Protein AF-A0A958H8I3-F1 (afdb_monomer)

Mean predicted aligned error: 4.28 Å

pLDDT: mean 93.85, std 6.56, range [60.03, 98.31]

Structure (mmCIF, N/CA/C/O backbone):
data_AF-A0A958H8I3-F1
#
_entry.id   AF-A0A958H8I3-F1
#
loop_
_atom_site.group_PDB
_atom_site.id
_atom_site.type_symbol
_atom_site.label_atom_id
_atom_site.label_alt_id
_atom_site.label_comp_id
_atom_site.label_asym_id
_atom_site.label_entity_id
_atom_site.label_seq_id
_atom_site.pdbx_PDB_ins_code
_atom_site.Cartn_x
_atom_site.Cartn_y
_atom_site.Cartn_z
_atom_site.occupancy
_atom_site.B_iso_or_equiv
_atom_site.auth_seq_id
_atom_site.auth_comp_id
_atom_site.auth_asym_id
_atom_site.auth_atom_id
_atom_site.pdbx_PDB_model_num
ATOM 1 N N . ARG A 1 1 ? -0.630 1.695 15.139 1.00 60.03 1 ARG A N 1
ATOM 2 C CA . ARG A 1 1 ? -0.872 2.682 14.051 1.00 60.03 1 ARG A CA 1
ATOM 3 C C . ARG A 1 1 ? 0.286 2.796 13.044 1.00 60.03 1 ARG A C 1
ATOM 5 O O . ARG A 1 1 ? 0.147 3.526 12.077 1.00 60.03 1 ARG A O 1
ATOM 12 N N . HIS A 1 2 ? 1.386 2.057 13.220 1.00 66.19 2 HIS A N 1
ATOM 13 C CA . HIS A 1 2 ? 2.515 2.015 12.281 1.00 66.19 2 HIS A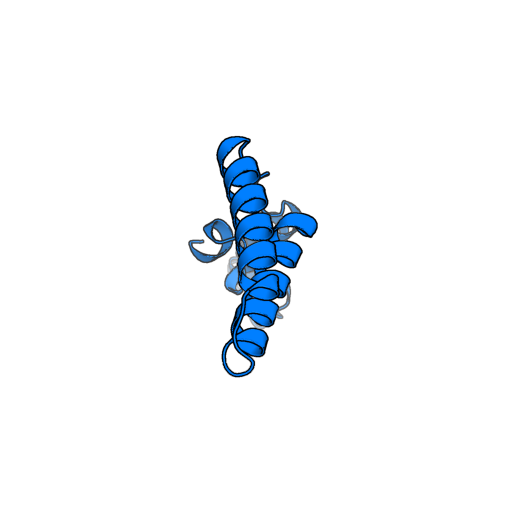 CA 1
ATOM 14 C C . HIS A 1 2 ? 2.120 1.466 10.891 1.00 66.19 2 HIS A C 1
ATOM 16 O O . HIS A 1 2 ? 2.560 1.979 9.870 1.00 66.19 2 HIS A O 1
ATOM 22 N N . ASP A 1 3 ? 1.213 0.492 10.843 1.00 81.06 3 ASP A N 1
ATOM 23 C CA . ASP A 1 3 ? 0.800 -0.183 9.603 1.00 81.06 3 ASP A CA 1
ATOM 24 C C . ASP A 1 3 ? -0.038 0.736 8.692 1.00 81.06 3 ASP A C 1
ATOM 26 O O . ASP A 1 3 ? 0.087 0.701 7.472 1.00 81.06 3 ASP A O 1
ATOM 30 N N . ALA A 1 4 ? -0.824 1.642 9.287 1.00 81.88 4 ALA A N 1
ATOM 31 C CA . ALA A 1 4 ? -1.567 2.671 8.559 1.00 81.88 4 ALA A CA 1
ATOM 32 C C . ALA A 1 4 ? -0.635 3.687 7.878 1.00 81.88 4 ALA A C 1
ATOM 34 O O . ALA A 1 4 ? -0.912 4.113 6.763 1.00 81.88 4 ALA A O 1
ATOM 35 N N . ALA A 1 5 ? 0.500 4.024 8.505 1.00 82.62 5 ALA A N 1
ATOM 36 C CA . ALA A 1 5 ? 1.519 4.871 7.880 1.00 82.62 5 ALA A CA 1
ATOM 37 C C . ALA A 1 5 ? 2.181 4.181 6.674 1.00 82.62 5 ALA A C 1
ATOM 39 O O . ALA A 1 5 ? 2.604 4.843 5.736 1.00 82.62 5 ALA A O 1
ATOM 40 N N . ARG A 1 6 ? 2.209 2.842 6.668 1.00 85.06 6 ARG A N 1
ATOM 41 C CA . ARG A 1 6 ? 2.602 2.016 5.516 1.00 85.06 6 ARG A CA 1
ATOM 42 C C . ARG A 1 6 ? 1.446 1.743 4.546 1.00 85.06 6 ARG A C 1
ATOM 44 O O . ARG A 1 6 ? 1.564 0.845 3.720 1.00 85.06 6 ARG A O 1
ATOM 51 N N . ARG A 1 7 ? 0.323 2.461 4.679 1.00 87.25 7 ARG A N 1
ATOM 52 C CA . ARG A 1 7 ? -0.878 2.331 3.833 1.00 87.25 7 ARG A CA 1
ATOM 53 C C . ARG A 1 7 ? -1.495 0.920 3.853 1.00 87.25 7 ARG A C 1
ATOM 55 O O . ARG A 1 7 ? -2.299 0.571 3.001 1.00 87.25 7 ARG A O 1
ATOM 62 N N . SER A 1 8 ? -1.175 0.117 4.874 1.00 88.44 8 SER A N 1
ATOM 63 C CA . SER A 1 8 ? -1.674 -1.250 5.061 1.00 88.44 8 SER A CA 1
ATOM 64 C C . SER A 1 8 ? -2.206 -1.439 6.489 1.00 88.44 8 SER A C 1
ATOM 66 O O . SER A 1 8 ? -1.568 -2.081 7.324 1.00 88.44 8 SER A O 1
ATOM 68 N N . PRO A 1 9 ? -3.365 -0.843 6.834 1.00 92.56 9 PRO A N 1
ATOM 69 C CA . PRO A 1 9 ? -3.905 -0.828 8.197 1.00 92.56 9 PRO A CA 1
ATOM 70 C C . PRO A 1 9 ? -4.563 -2.167 8.597 1.00 92.56 9 PRO A C 1
ATOM 72 O O . PRO A 1 9 ? -5.728 -2.202 8.998 1.00 92.56 9 PRO A O 1
ATOM 75 N N . SER A 1 10 ? -3.8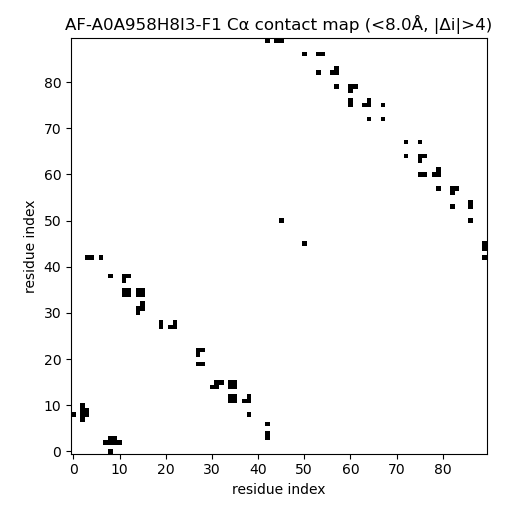33 -3.282 8.499 1.00 93.00 10 SER A N 1
ATOM 76 C CA . SER A 1 10 ? -4.343 -4.640 8.756 1.00 93.00 10 SER A CA 1
ATOM 77 C C . SER A 1 10 ? -4.893 -4.813 10.176 1.00 93.00 10 SER A C 1
ATOM 79 O O . SER A 1 10 ? -5.969 -5.383 10.353 1.00 93.00 10 SER A O 1
ATOM 81 N N . THR A 1 11 ? -4.213 -4.250 11.178 1.00 93.88 11 THR A N 1
ATOM 82 C CA . THR A 1 11 ? -4.665 -4.285 12.576 1.00 93.88 11 THR A CA 1
ATOM 83 C C . THR A 1 11 ? -6.010 -3.574 12.754 1.00 93.88 11 THR A C 1
ATOM 85 O O . THR A 1 11 ? -6.935 -4.146 13.324 1.00 93.88 11 THR A O 1
ATOM 88 N N . SER A 1 12 ? -6.157 -2.355 12.222 1.00 95.00 12 SER A N 1
ATOM 89 C CA . SER A 1 12 ? -7.422 -1.611 12.308 1.00 95.00 12 SER A CA 1
ATOM 90 C C . SER A 1 12 ? -8.533 -2.309 11.521 1.00 95.00 12 SER A C 1
ATOM 92 O O . SER A 1 12 ? -9.670 -2.349 11.987 1.00 95.00 12 SER A O 1
ATOM 94 N N . ARG A 1 13 ? -8.214 -2.935 10.376 1.00 95.19 13 ARG A N 1
ATOM 95 C CA . ARG A 1 13 ? -9.164 -3.768 9.620 1.00 95.19 13 ARG A CA 1
ATOM 96 C C . ARG A 1 13 ? -9.673 -4.944 10.445 1.00 95.19 13 ARG A C 1
ATOM 98 O O . ARG A 1 13 ? -10.881 -5.107 10.567 1.00 95.19 13 ARG A O 1
ATOM 105 N N . MET A 1 14 ? -8.779 -5.690 11.087 1.00 95.62 14 MET A N 1
ATOM 106 C CA . MET A 1 14 ? -9.151 -6.798 11.970 1.00 95.62 14 MET A CA 1
ATOM 107 C C . MET A 1 14 ? -10.085 -6.343 13.104 1.00 95.62 14 MET A C 1
ATOM 109 O O . MET A 1 14 ? -11.073 -7.012 13.397 1.00 95.62 14 MET A O 1
ATOM 113 N N . VAL A 1 15 ? -9.812 -5.192 13.724 1.00 96.12 15 VAL A N 1
ATOM 114 C CA . VAL A 1 15 ? -10.675 -4.629 14.777 1.00 96.12 15 VAL A CA 1
ATOM 115 C C . VAL A 1 15 ? -12.042 -4.207 14.214 1.00 96.12 15 VAL A C 1
ATOM 117 O O . VAL A 1 15 ? -13.091 -4.507 14.798 1.00 96.12 15 VAL A O 1
ATOM 120 N N . CYS A 1 16 ? -12.056 -3.538 13.060 1.00 95.88 16 CYS A N 1
ATOM 121 C CA . CYS A 1 16 ? -13.286 -3.077 12.421 1.00 95.88 16 CYS A CA 1
ATOM 122 C C . CYS A 1 16 ? -14.158 -4.226 11.885 1.00 95.88 16 CYS A C 1
ATOM 124 O O . CYS A 1 16 ? -15.384 -4.126 11.913 1.00 95.88 16 CYS A O 1
ATOM 126 N N . GLU A 1 17 ? -13.574 -5.352 11.485 1.00 96.25 17 GLU A N 1
ATOM 127 C CA . GLU A 1 17 ? -14.315 -6.535 11.024 1.00 96.25 17 GLU A CA 1
ATOM 128 C C . GLU A 1 17 ? -14.700 -7.483 12.174 1.00 96.25 17 GLU A C 1
ATOM 130 O O . GLU A 1 17 ? -15.717 -8.169 12.099 1.00 96.25 17 GLU A O 1
ATOM 135 N N . GLY A 1 18 ? -13.934 -7.498 13.270 1.00 95.69 18 GLY A N 1
ATOM 136 C CA . GLY A 1 18 ? -14.144 -8.411 14.397 1.00 95.69 18 GLY A CA 1
ATOM 137 C C . GLY A 1 18 ? -15.451 -8.190 15.171 1.00 95.69 18 GLY A C 1
ATOM 138 O O . GLY A 1 18 ? -16.034 -7.108 15.159 1.00 95.69 18 GLY A O 1
ATOM 139 N N . VAL A 1 19 ? -15.914 -9.202 15.908 1.00 96.00 19 VAL A N 1
ATOM 140 C CA . VAL A 1 19 ? -17.120 -9.100 16.750 1.00 96.00 19 VAL A CA 1
ATOM 141 C C . VAL A 1 19 ? -16.750 -8.907 18.222 1.00 96.00 19 VAL A C 1
ATOM 143 O O . VAL A 1 19 ? -15.849 -9.562 18.742 1.00 96.00 19 VAL A O 1
ATOM 146 N N . VAL A 1 20 ? -17.447 -8.003 18.910 1.00 95.75 20 VAL A N 1
ATOM 147 C CA . VAL A 1 20 ? -17.242 -7.763 20.343 1.00 95.75 20 VAL A CA 1
ATOM 148 C C . VAL A 1 20 ? -17.967 -8.844 21.141 1.00 95.75 20 VAL A C 1
ATOM 150 O O . VAL A 1 20 ? -19.180 -8.991 21.027 1.00 95.75 20 VAL A O 1
ATOM 153 N N . LEU A 1 21 ? -17.228 -9.589 21.964 1.00 95.88 21 LEU A N 1
ATOM 154 C CA . LEU A 1 21 ? -17.792 -10.644 22.818 1.00 95.88 21 LEU A CA 1
ATOM 155 C C . LEU A 1 21 ? -18.171 -10.135 24.216 1.00 95.88 21 LEU A C 1
ATOM 157 O O . LEU A 1 21 ? -19.114 -10.629 24.827 1.00 95.88 21 LEU A O 1
ATOM 161 N N . GLN A 1 22 ? -17.435 -9.148 24.733 1.00 95.19 22 GLN A N 1
ATOM 162 C CA . GLN A 1 22 ? -17.682 -8.523 26.029 1.00 95.19 22 GLN A CA 1
ATOM 163 C C . GLN A 1 22 ? -17.178 -7.079 26.012 1.00 95.19 22 GLN A C 1
ATOM 165 O O . GLN A 1 22 ? -16.064 -6.826 25.562 1.00 95.19 22 GLN A O 1
ATOM 170 N N . ASP A 1 23 ? -17.977 -6.148 26.539 1.00 96.62 23 ASP A N 1
ATOM 171 C CA . ASP A 1 23 ? -17.596 -4.736 26.636 1.00 96.62 23 ASP A CA 1
ATOM 172 C C . ASP A 1 23 ? -18.266 -4.055 27.834 1.00 96.62 23 ASP A C 1
ATOM 174 O O . ASP A 1 23 ? -19.295 -3.397 27.710 1.00 96.62 23 ASP A O 1
ATOM 178 N N . ARG A 1 24 ? -17.715 -4.276 29.033 1.00 95.25 24 ARG A N 1
ATOM 179 C CA . ARG A 1 24 ? -18.309 -3.765 30.283 1.00 95.25 24 ARG A CA 1
ATOM 180 C C . ARG A 1 24 ? -18.226 -2.242 30.393 1.00 95.25 24 ARG A C 1
ATOM 182 O O . ARG A 1 24 ? -19.166 -1.623 30.875 1.00 95.25 24 ARG A O 1
ATOM 189 N N . ASP A 1 25 ? -17.134 -1.666 29.894 1.00 95.38 25 ASP A N 1
ATOM 190 C CA . ASP A 1 25 ? -16.803 -0.246 30.057 1.00 95.38 25 ASP A CA 1
ATOM 191 C C . ASP A 1 25 ? -16.848 0.526 28.720 1.00 95.38 25 ASP A C 1
ATOM 193 O O . ASP A 1 25 ? -16.306 1.631 28.592 1.00 95.38 25 ASP A O 1
ATOM 197 N N . GLY A 1 26 ? -17.455 -0.064 27.684 1.00 96.12 26 GLY A N 1
ATOM 198 C CA . GLY A 1 26 ? -17.617 0.547 26.359 1.00 96.12 26 GLY A CA 1
ATOM 199 C C . GLY A 1 26 ? -16.303 0.789 25.605 1.00 96.12 26 GLY A C 1
ATOM 200 O O . GLY A 1 26 ? -16.248 1.634 24.710 1.00 96.12 26 GLY A O 1
ATOM 201 N N . TRP A 1 27 ? -15.197 0.173 26.023 1.00 96.75 27 TRP A N 1
ATOM 202 C CA . TRP A 1 27 ? -13.886 0.391 25.415 1.00 96.75 27 TRP A CA 1
ATOM 203 C C . TRP A 1 27 ? -13.782 -0.295 24.054 1.00 96.75 27 TRP A C 1
ATOM 205 O O . TRP A 1 27 ? -13.264 0.308 23.113 1.00 96.75 27 TRP A O 1
ATOM 215 N N . ALA A 1 28 ? -14.312 -1.515 23.925 1.00 96.31 28 ALA A N 1
ATOM 216 C CA . ALA A 1 28 ? -14.239 -2.261 22.672 1.00 96.31 28 ALA A CA 1
ATOM 217 C C . ALA A 1 28 ? -15.051 -1.568 21.569 1.00 96.31 28 ALA A C 1
ATOM 219 O O . ALA A 1 28 ? -14.563 -1.433 20.446 1.00 96.31 28 ALA A O 1
ATOM 220 N N . ALA A 1 29 ? -16.240 -1.055 21.900 1.00 96.38 29 ALA A N 1
ATOM 221 C CA . ALA A 1 29 ? -17.057 -0.268 20.982 1.00 96.38 29 ALA A CA 1
ATOM 222 C C . ALA A 1 29 ? -16.330 1.001 20.507 1.00 96.38 29 ALA A C 1
ATOM 224 O O . ALA A 1 29 ? -16.245 1.239 19.304 1.00 96.38 29 ALA A O 1
ATOM 225 N N . ARG A 1 30 ? -15.736 1.771 21.430 1.00 96.81 30 ARG A N 1
ATOM 226 C CA . ARG A 1 30 ? -14.993 3.002 21.099 1.00 96.81 30 ARG A CA 1
ATOM 227 C C . ARG A 1 30 ? -13.750 2.736 20.256 1.00 96.81 30 ARG A C 1
ATOM 229 O O . ARG A 1 30 ? -13.467 3.491 19.329 1.00 96.81 30 ARG A O 1
ATOM 236 N N . LEU A 1 31 ? -13.000 1.677 20.566 1.00 95.69 31 LEU A N 1
ATOM 237 C CA . LEU A 1 31 ? -11.842 1.290 19.764 1.00 95.69 31 LEU A CA 1
ATOM 238 C C . LEU A 1 31 ? -12.276 0.892 18.351 1.00 95.69 31 LEU A C 1
ATOM 240 O O . LEU A 1 31 ? -11.693 1.365 17.379 1.00 95.69 31 LEU A O 1
ATOM 244 N N . LYS A 1 32 ? -13.321 0.064 18.241 1.00 97.25 32 LYS A N 1
ATOM 245 C CA . LYS A 1 32 ? -13.872 -0.365 16.956 1.00 97.25 32 LYS A CA 1
ATOM 246 C C . LYS A 1 32 ? -14.343 0.816 16.116 1.00 97.25 32 LYS A C 1
ATOM 248 O O . LYS A 1 32 ? -14.007 0.884 14.940 1.00 97.25 32 LYS A O 1
ATOM 253 N N . GLU A 1 33 ? -15.069 1.754 16.717 1.00 97.12 33 GLU A N 1
ATOM 254 C CA . GLU A 1 33 ? -15.505 2.983 16.054 1.00 97.12 33 GLU A CA 1
ATOM 255 C C . GLU A 1 33 ? -14.309 3.797 15.540 1.00 97.12 33 GLU A C 1
ATOM 257 O O . GLU A 1 33 ? -14.280 4.173 14.368 1.00 97.12 33 GLU A O 1
ATOM 262 N N . ALA A 1 34 ? -13.284 3.999 16.374 1.00 96.12 34 ALA A N 1
ATOM 263 C CA . ALA A 1 34 ? -12.085 4.740 15.993 1.00 96.12 34 ALA A CA 1
ATOM 264 C C . ALA A 1 34 ? -11.293 4.064 14.858 1.00 96.12 34 ALA A C 1
ATOM 266 O O . ALA A 1 34 ? -10.823 4.748 13.948 1.00 96.12 34 ALA A O 1
ATOM 267 N N . ASP A 1 35 ? -11.145 2.738 14.890 1.00 96.25 35 ASP A N 1
ATOM 268 C CA . ASP A 1 35 ? -10.441 1.995 13.841 1.00 96.25 35 ASP A CA 1
ATOM 269 C C . ASP A 1 35 ? -11.255 1.922 12.542 1.00 96.25 35 ASP A C 1
ATOM 271 O O . ASP A 1 35 ? -10.686 2.089 11.465 1.00 96.25 35 ASP A O 1
ATOM 275 N N . CYS A 1 36 ? -12.579 1.762 12.611 1.00 96.56 36 CYS A N 1
ATOM 276 C CA . CYS A 1 36 ? -13.432 1.850 11.425 1.00 96.56 36 CYS A CA 1
ATOM 277 C C . CYS A 1 36 ? -13.393 3.249 10.795 1.00 96.56 36 CYS A C 1
ATOM 279 O O . CYS A 1 36 ? -13.310 3.363 9.573 1.00 96.56 36 CYS A O 1
ATOM 281 N N . ALA A 1 37 ? -13.403 4.311 11.608 1.00 96.06 37 ALA A N 1
ATOM 282 C CA . ALA A 1 37 ? -13.266 5.681 11.120 1.00 96.06 37 ALA A CA 1
ATOM 283 C C . ALA A 1 37 ? -11.905 5.911 10.441 1.00 96.06 37 ALA A C 1
ATOM 285 O O . ALA A 1 37 ? -11.846 6.545 9.389 1.00 96.06 37 ALA A O 1
ATOM 286 N N . LEU A 1 38 ? -10.823 5.351 10.994 1.00 93.44 38 LEU A N 1
ATOM 287 C CA . LEU A 1 38 ? -9.498 5.398 10.373 1.00 93.44 38 LEU A CA 1
ATOM 288 C C . LEU A 1 38 ? -9.487 4.708 9.000 1.00 93.44 38 LEU A C 1
ATOM 290 O O . LEU A 1 38 ? -8.927 5.250 8.053 1.00 93.44 38 LEU A O 1
ATOM 294 N N . LEU A 1 39 ? -10.106 3.530 8.878 1.00 94.31 39 LEU A N 1
ATOM 295 C CA . LEU A 1 39 ? -10.191 2.816 7.598 1.00 94.31 39 LEU A CA 1
ATOM 296 C C . LEU A 1 39 ? -11.028 3.576 6.570 1.00 94.31 39 LEU A C 1
ATOM 298 O O . LEU A 1 39 ? -10.650 3.622 5.404 1.00 94.31 39 LEU A O 1
ATOM 302 N N . ALA A 1 40 ? -12.142 4.171 7.001 1.00 95.00 40 ALA A N 1
ATOM 303 C CA . ALA A 1 40 ? -13.013 4.958 6.136 1.00 95.00 40 ALA A CA 1
ATOM 304 C C . ALA A 1 40 ? -12.332 6.238 5.628 1.00 95.00 40 ALA A C 1
ATOM 306 O O . ALA A 1 40 ? -12.591 6.655 4.503 1.00 95.00 40 ALA A O 1
ATOM 307 N N . ALA A 1 41 ? -11.452 6.843 6.433 1.00 93.25 41 ALA A N 1
ATOM 308 C CA . ALA A 1 41 ? -10.657 7.997 6.018 1.00 93.25 41 ALA A CA 1
ATOM 309 C C . ALA A 1 41 ? -9.618 7.649 4.937 1.00 93.25 41 ALA A C 1
ATOM 311 O O . ALA A 1 41 ? -9.229 8.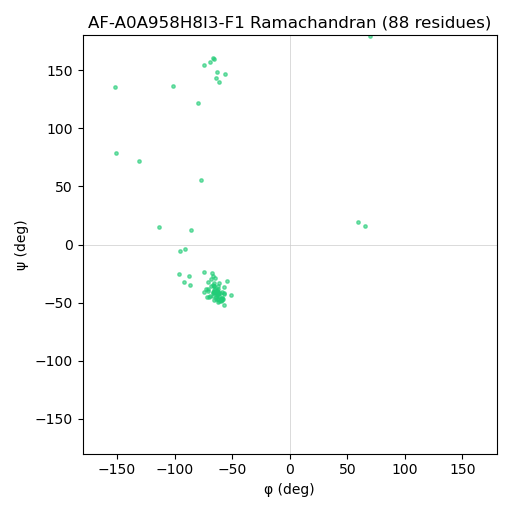527 4.170 1.00 93.25 41 ALA A O 1
ATOM 312 N N . GLY A 1 42 ? -9.192 6.384 4.864 1.00 90.06 42 GLY A N 1
ATOM 313 C CA . GLY A 1 42 ? -8.172 5.931 3.925 1.00 90.06 42 GLY A CA 1
ATOM 314 C C . GLY A 1 42 ? -6.766 6.459 4.249 1.00 90.06 42 GLY A C 1
ATOM 315 O O . GLY A 1 42 ? -6.555 7.158 5.247 1.00 90.06 42 GLY A O 1
ATOM 316 N N . PRO A 1 43 ? -5.761 6.080 3.444 1.00 89.12 43 PRO A N 1
ATOM 317 C CA . PRO A 1 43 ? -4.427 6.648 3.560 1.00 89.12 43 PRO A CA 1
ATOM 318 C C . PRO A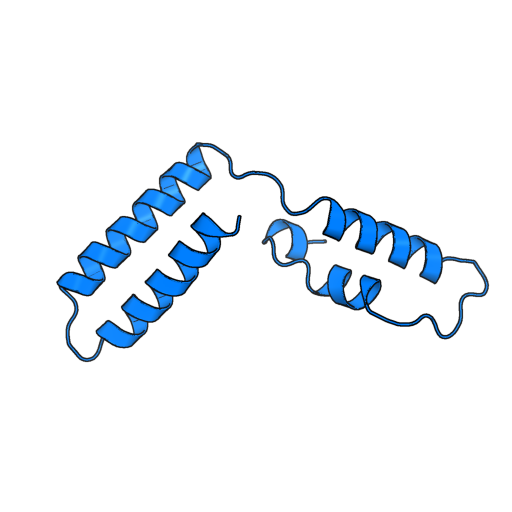 1 43 ? -4.419 8.119 3.117 1.00 89.12 43 PRO A C 1
ATOM 320 O O . PRO A 1 43 ? -5.259 8.564 2.339 1.00 89.12 43 PRO A O 1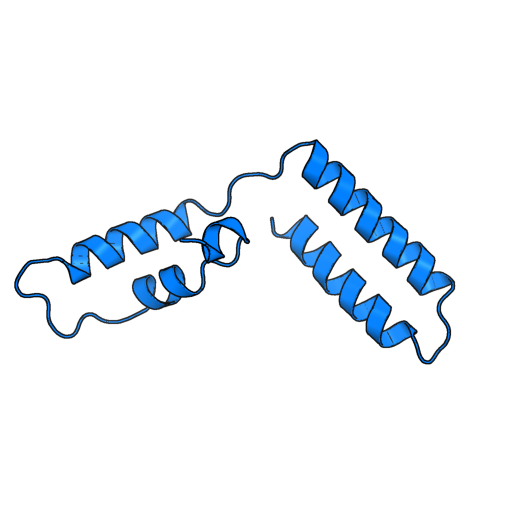
ATOM 323 N N . ALA A 1 44 ? -3.436 8.884 3.594 1.00 88.88 44 ALA A N 1
ATOM 324 C CA . ALA A 1 44 ? -3.226 10.240 3.096 1.00 88.88 44 ALA A CA 1
ATOM 325 C C . ALA A 1 44 ? -2.862 10.212 1.596 1.00 88.88 44 ALA A C 1
ATOM 327 O O . ALA A 1 44 ? -2.188 9.274 1.163 1.00 88.88 44 ALA A O 1
ATOM 328 N N . PRO A 1 45 ? -3.233 11.229 0.802 1.00 89.31 45 PRO A N 1
ATOM 329 C CA . PRO A 1 45 ? -2.758 11.340 -0.573 1.00 89.31 45 PRO A CA 1
ATOM 330 C C . PRO A 1 45 ? -1.228 11.339 -0.633 1.00 89.31 45 PRO A C 1
ATOM 332 O O . PRO A 1 45 ? -0.572 11.866 0.270 1.00 89.31 45 PRO A O 1
ATOM 335 N N . LEU A 1 46 ? -0.666 10.770 -1.699 1.00 91.06 46 LEU A N 1
ATOM 336 C CA . LEU A 1 46 ? 0.768 10.874 -1.964 1.00 91.06 46 LEU A CA 1
ATOM 337 C C . LEU A 1 46 ? 1.157 12.343 -2.161 1.00 91.06 46 LEU A C 1
ATOM 339 O O . LEU A 1 46 ? 0.451 13.113 -2.820 1.00 91.06 46 LEU A O 1
ATOM 343 N N . THR A 1 47 ? 2.309 12.726 -1.623 1.00 94.12 47 THR A N 1
ATOM 344 C CA . THR A 1 47 ? 2.940 14.003 -1.963 1.00 94.12 47 THR A CA 1
ATOM 345 C C . THR A 1 47 ? 3.401 13.998 -3.422 1.00 94.12 47 THR A C 1
ATOM 347 O O . THR A 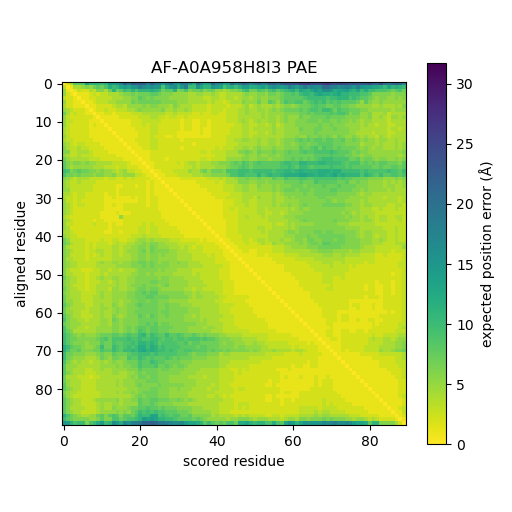1 47 ? 3.612 12.945 -4.027 1.00 94.12 47 THR A O 1
ATOM 350 N N . GLU A 1 48 ? 3.620 15.179 -4.006 1.00 96.50 48 GLU A N 1
ATOM 351 C CA . GLU A 1 48 ? 4.122 15.283 -5.385 1.00 96.50 48 GLU A CA 1
ATOM 352 C C . GLU A 1 48 ? 5.451 14.543 -5.584 1.00 96.50 48 GLU A C 1
ATOM 354 O O . GLU A 1 48 ? 5.665 13.921 -6.626 1.00 96.50 48 GLU A O 1
ATOM 359 N N . GLN A 1 49 ? 6.323 14.572 -4.573 1.00 97.31 49 GLN A N 1
ATOM 360 C CA . GLN A 1 49 ? 7.611 13.891 -4.601 1.00 97.31 49 GLN A CA 1
ATOM 361 C C . GLN A 1 49 ? 7.454 12.367 -4.542 1.00 97.31 49 GLN A C 1
ATOM 363 O O . GLN A 1 49 ? 8.091 11.669 -5.329 1.00 97.31 49 GLN A O 1
ATOM 368 N N . GLU A 1 50 ? 6.599 11.846 -3.656 1.00 94.69 50 GLU A N 1
ATOM 369 C CA . GLU A 1 50 ? 6.312 10.405 -3.576 1.00 94.69 50 GLU A CA 1
ATOM 370 C C . GLU A 1 50 ? 5.686 9.896 -4.877 1.00 94.69 50 GLU A C 1
ATOM 372 O O . GLU A 1 50 ? 6.099 8.866 -5.404 1.00 94.69 50 GLU A O 1
ATOM 377 N N . LEU A 1 51 ? 4.750 10.657 -5.447 1.00 95.69 51 LEU A N 1
ATOM 378 C CA . LEU A 1 51 ? 4.106 10.315 -6.710 1.00 95.69 51 LEU A CA 1
ATOM 379 C C . LEU A 1 51 ? 5.091 10.356 -7.893 1.00 95.69 51 LEU A C 1
ATOM 381 O O . LEU A 1 51 ? 5.045 9.499 -8.777 1.00 95.69 51 LEU A O 1
ATOM 385 N N . ALA A 1 52 ? 5.988 11.346 -7.938 1.00 97.19 52 ALA A N 1
ATOM 386 C CA . ALA A 1 52 ? 7.045 11.409 -8.946 1.00 97.19 52 ALA A CA 1
ATOM 387 C C . ALA A 1 52 ? 8.005 10.217 -8.832 1.00 97.19 52 ALA A C 1
ATOM 389 O O . ALA A 1 52 ? 8.325 9.598 -9.846 1.00 97.19 52 ALA A O 1
ATOM 390 N N . PHE A 1 53 ? 8.402 9.865 -7.608 1.00 96.31 53 PHE A N 1
ATOM 391 C CA . PHE A 1 53 ? 9.264 8.719 -7.343 1.00 96.31 53 PHE A CA 1
ATOM 392 C C . PHE A 1 53 ? 8.597 7.393 -7.730 1.00 96.31 53 PHE A C 1
ATOM 394 O O . PHE A 1 53 ? 9.211 6.583 -8.416 1.00 96.31 53 PHE A O 1
ATOM 401 N N . ALA A 1 54 ? 7.324 7.193 -7.376 1.00 95.69 54 ALA A N 1
ATOM 402 C CA . ALA A 1 54 ? 6.583 5.987 -7.736 1.00 95.69 54 ALA A CA 1
ATOM 403 C C . ALA A 1 54 ? 6.441 5.825 -9.262 1.00 95.69 54 ALA A C 1
ATOM 405 O O . ALA A 1 54 ? 6.653 4.736 -9.790 1.00 95.69 54 ALA A O 1
ATOM 406 N N . ARG A 1 55 ? 6.154 6.913 -9.996 1.00 96.75 55 ARG A N 1
ATOM 407 C CA . ARG A 1 55 ? 6.111 6.895 -11.473 1.00 96.75 55 ARG A CA 1
ATOM 408 C C . ARG A 1 55 ? 7.458 6.558 -12.099 1.00 96.75 55 ARG A C 1
ATOM 410 O O . ARG A 1 55 ? 7.504 5.777 -13.048 1.00 96.75 55 ARG A O 1
ATOM 417 N N . TYR A 1 56 ? 8.528 7.157 -11.576 1.00 97.62 56 TYR A N 1
ATOM 418 C CA . TYR A 1 56 ? 9.886 6.836 -11.995 1.00 97.62 56 TYR A CA 1
ATOM 419 C C . TYR A 1 56 ? 10.163 5.344 -11.793 1.00 97.62 56 TYR A C 1
ATOM 421 O O . TYR A 1 56 ? 10.501 4.667 -12.753 1.00 97.62 56 TYR A O 1
ATOM 429 N N . PHE A 1 57 ? 9.912 4.819 -10.592 1.00 96.88 57 PHE A N 1
ATOM 430 C CA . PHE A 1 57 ? 10.217 3.431 -10.247 1.00 96.88 57 PHE A CA 1
ATOM 431 C C . PHE A 1 57 ? 9.432 2.414 -11.086 1.00 96.88 57 PHE A C 1
ATOM 433 O O . PHE A 1 57 ? 9.983 1.414 -11.527 1.00 96.88 57 PHE A O 1
ATOM 440 N N . VAL A 1 58 ? 8.153 2.685 -11.372 1.00 97.88 58 VAL A N 1
ATOM 441 C CA . VAL A 1 58 ? 7.359 1.840 -12.279 1.00 97.88 58 VAL A CA 1
ATOM 442 C C . VAL A 1 58 ? 7.947 1.833 -13.691 1.00 97.88 58 VAL A C 1
ATOM 444 O O . VAL A 1 58 ? 7.998 0.781 -14.317 1.00 97.88 58 VAL A O 1
ATOM 447 N N . THR A 1 59 ? 8.396 2.985 -14.192 1.00 97.56 59 THR A N 1
ATOM 448 C CA . THR A 1 59 ? 8.968 3.085 -15.545 1.00 97.56 59 THR A CA 1
ATOM 449 C C . THR A 1 59 ? 10.336 2.402 -15.618 1.00 97.56 59 THR A C 1
ATOM 451 O O . THR A 1 59 ? 10.593 1.665 -16.561 1.00 97.56 59 THR A O 1
ATOM 454 N N . ASP A 1 60 ? 11.157 2.562 -14.582 1.00 98.25 60 ASP A N 1
ATOM 455 C CA . ASP A 1 60 ? 12.450 1.887 -14.403 1.00 98.25 60 ASP A CA 1
ATOM 456 C C . ASP A 1 60 ? 12.282 0.355 -14.424 1.00 98.25 60 ASP A C 1
ATOM 458 O O . ASP A 1 60 ? 12.925 -0.335 -15.208 1.00 98.25 60 ASP A O 1
ATOM 462 N N . LEU A 1 61 ? 11.302 -0.180 -13.682 1.00 98.31 61 LEU A N 1
ATOM 463 C CA . LEU A 1 61 ? 10.976 -1.613 -13.700 1.00 98.31 61 LEU A CA 1
ATOM 464 C C . LEU A 1 61 ? 10.447 -2.109 -15.056 1.00 98.31 61 LEU A C 1
ATOM 466 O O . LEU A 1 61 ? 10.592 -3.291 -15.376 1.00 98.31 61 LEU A O 1
ATOM 470 N N . MET A 1 62 ? 9.794 -1.249 -15.846 1.00 98.25 62 MET A N 1
ATOM 471 C CA . MET A 1 62 ? 9.384 -1.604 -17.209 1.00 98.25 62 MET A CA 1
ATOM 472 C C . MET A 1 62 ? 10.597 -1.741 -18.128 1.00 98.25 62 MET A C 1
ATOM 474 O O . MET A 1 62 ? 10.658 -2.714 -18.882 1.00 98.25 62 MET A O 1
ATOM 478 N N . ASP A 1 63 ? 11.543 -0.805 -18.045 1.00 98.31 63 ASP A N 1
ATOM 479 C CA . ASP A 1 63 ? 12.800 -0.857 -18.793 1.00 98.31 63 ASP A CA 1
ATOM 480 C C . ASP A 1 63 ? 13.616 -2.096 -18.390 1.00 98.31 63 ASP A C 1
ATOM 482 O O . ASP A 1 63 ? 13.976 -2.904 -19.252 1.00 98.31 63 ASP A O 1
ATOM 486 N N . ASP A 1 64 ? 13.755 -2.351 -17.086 1.00 98.06 64 ASP A N 1
ATOM 487 C CA . ASP A 1 64 ? 14.402 -3.559 -16.559 1.00 98.06 64 ASP A CA 1
ATOM 488 C C . ASP A 1 64 ? 13.736 -4.843 -17.071 1.00 98.06 64 ASP A C 1
ATOM 490 O O . ASP A 1 64 ? 14.415 -5.800 -17.444 1.00 98.06 64 ASP A O 1
ATOM 494 N N . LEU A 1 65 ? 12.400 -4.893 -17.123 1.0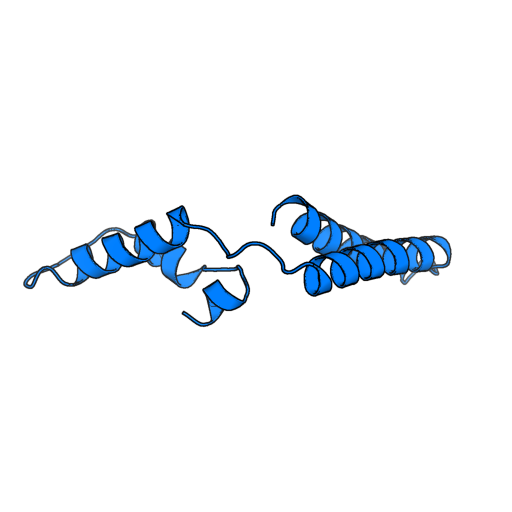0 98.25 65 LEU A N 1
ATOM 495 C CA . LEU A 1 65 ? 11.678 -6.072 -17.606 1.00 98.25 65 LEU A CA 1
ATOM 496 C C . LEU A 1 65 ? 11.902 -6.321 -19.105 1.00 98.25 65 LEU A C 1
ATOM 498 O O . LEU A 1 65 ? 11.931 -7.484 -19.531 1.00 98.25 65 LEU A O 1
ATOM 502 N N . MET A 1 66 ? 12.036 -5.256 -19.903 1.00 97.75 66 MET A N 1
ATOM 503 C CA . MET A 1 66 ? 12.337 -5.363 -21.335 1.00 97.75 66 MET A CA 1
ATOM 504 C C . MET A 1 66 ? 13.731 -5.954 -21.569 1.00 97.75 66 MET A C 1
ATOM 506 O O . MET A 1 66 ? 13.876 -6.814 -22.445 1.00 97.75 66 MET A O 1
ATOM 510 N N . ASP A 1 67 ? 14.704 -5.572 -20.741 1.00 97.62 67 ASP A N 1
ATOM 511 C CA . ASP A 1 67 ? 16.099 -6.019 -20.837 1.00 97.62 67 ASP A CA 1
ATOM 512 C C . ASP A 1 67 ? 16.404 -7.295 -20.016 1.00 97.62 67 ASP A C 1
ATOM 514 O O . ASP A 1 67 ? 17.499 -7.861 -20.099 1.00 97.62 67 ASP A O 1
ATOM 518 N N . ALA A 1 68 ? 15.423 -7.803 -19.261 1.00 97.75 68 ALA A N 1
ATOM 519 C CA . ALA A 1 6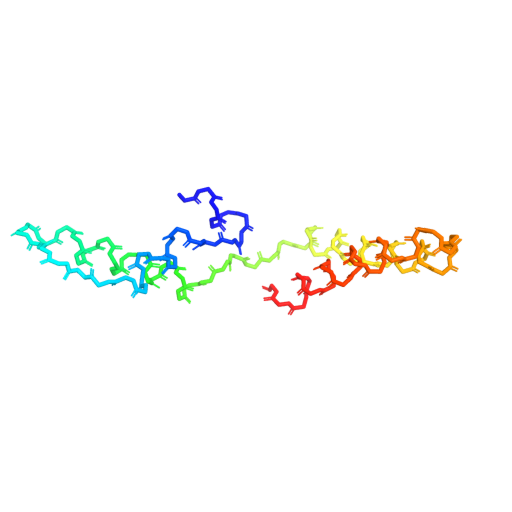8 ? 15.585 -8.924 -18.340 1.00 97.75 68 ALA A CA 1
ATOM 520 C C . ALA A 1 68 ? 15.941 -10.259 -19.013 1.00 97.75 68 ALA A C 1
ATOM 522 O O . ALA A 1 68 ? 15.373 -10.675 -20.037 1.00 97.75 68 ALA A O 1
ATOM 523 N N . ARG A 1 69 ? 16.795 -11.030 -18.330 1.00 97.94 69 ARG A N 1
ATOM 524 C CA . ARG A 1 69 ? 17.090 -12.423 -18.685 1.00 97.94 69 ARG A CA 1
ATOM 525 C C . ARG A 1 69 ? 15.915 -13.340 -18.304 1.00 97.94 69 ARG A C 1
ATOM 527 O O . ARG A 1 69 ? 15.143 -13.011 -17.401 1.00 97.94 69 ARG A O 1
ATOM 534 N N . PRO A 1 70 ? 15.728 -14.497 -18.970 1.00 96.81 70 PRO A N 1
ATOM 535 C CA . PRO A 1 70 ? 14.567 -15.363 -18.734 1.00 96.81 70 PRO A CA 1
ATOM 536 C C . PRO A 1 70 ? 14.352 -15.797 -17.275 1.00 96.81 70 PRO A C 1
ATOM 538 O O . PRO A 1 70 ? 13.210 -15.988 -16.866 1.00 96.81 70 PRO A O 1
ATOM 541 N N . ASP A 1 71 ? 15.427 -15.942 -16.504 1.00 96.88 71 ASP A N 1
ATOM 542 C CA . ASP A 1 71 ? 15.432 -16.301 -15.082 1.00 96.88 71 ASP A CA 1
ATOM 543 C C . ASP A 1 71 ? 15.006 -15.152 -14.149 1.00 96.88 71 ASP A C 1
ATOM 545 O O . ASP A 1 71 ? 14.500 -15.407 -13.058 1.00 96.88 71 ASP A O 1
ATOM 549 N N . GLU A 1 72 ? 15.143 -13.897 -14.582 1.00 97.00 72 GLU A N 1
ATOM 550 C CA . GLU A 1 72 ? 14.821 -12.697 -13.792 1.00 97.00 72 GLU A CA 1
ATOM 551 C C . GLU A 1 72 ? 13.415 -12.157 -14.080 1.00 97.00 72 GLU A C 1
ATOM 553 O O . GLU A 1 72 ? 12.789 -11.542 -13.213 1.00 97.00 72 GLU A O 1
ATOM 558 N N . LYS A 1 73 ? 12.882 -12.431 -15.280 1.00 97.12 73 LYS A N 1
ATOM 559 C CA . LYS A 1 73 ? 11.610 -11.873 -15.772 1.00 97.12 73 LYS A CA 1
ATOM 560 C C . LYS A 1 73 ? 10.446 -12.023 -14.803 1.00 97.12 73 LYS A C 1
ATOM 562 O O . LYS A 1 73 ? 9.682 -11.082 -14.629 1.00 97.12 73 LYS A O 1
ATOM 567 N N . ALA A 1 74 ? 10.293 -13.191 -14.180 1.00 97.75 74 ALA A N 1
ATOM 568 C CA . ALA A 1 74 ? 9.177 -13.436 -13.269 1.00 97.75 74 ALA A CA 1
ATOM 569 C C . ALA A 1 74 ? 9.242 -12.548 -12.015 1.00 97.75 74 ALA A C 1
ATOM 571 O O . ALA A 1 74 ? 8.210 -12.059 -11.561 1.00 97.75 74 ALA A O 1
ATOM 572 N N . PHE A 1 75 ? 10.443 -12.307 -11.483 1.00 97.75 75 PHE A N 1
ATOM 573 C CA . PHE A 1 75 ? 10.638 -11.467 -10.302 1.00 97.75 75 PHE A CA 1
ATOM 574 C C . PHE A 1 75 ? 10.406 -9.992 -10.622 1.00 97.75 75 PHE A C 1
ATOM 576 O O . PHE A 1 75 ? 9.677 -9.322 -9.895 1.00 97.75 75 PHE A O 1
ATOM 583 N N . ILE A 1 76 ? 10.954 -9.508 -11.739 1.00 98.12 76 ILE A N 1
ATOM 584 C CA . ILE A 1 76 ? 10.780 -8.112 -12.160 1.00 98.12 76 ILE A CA 1
ATOM 585 C C . ILE A 1 76 ? 9.315 -7.847 -12.532 1.00 98.12 76 ILE A C 1
ATOM 587 O O . ILE A 1 76 ? 8.747 -6.840 -12.120 1.00 98.12 76 ILE A O 1
ATOM 591 N N . ALA A 1 77 ? 8.654 -8.778 -13.230 1.00 98.00 77 ALA A N 1
ATOM 592 C CA . ALA A 1 77 ? 7.232 -8.657 -13.550 1.00 98.00 77 ALA A CA 1
ATOM 593 C C . ALA A 1 77 ? 6.349 -8.627 -12.292 1.00 98.00 77 ALA A C 1
ATOM 595 O O . ALA A 1 77 ? 5.375 -7.875 -12.247 1.00 98.00 77 ALA A O 1
ATOM 596 N N . TRP A 1 78 ? 6.685 -9.423 -11.271 1.00 98.00 78 TRP A N 1
ATOM 597 C CA . TRP A 1 78 ? 6.006 -9.369 -9.978 1.00 98.00 78 TRP A CA 1
ATOM 598 C C . TRP A 1 78 ? 6.185 -8.003 -9.312 1.00 98.00 78 TRP A C 1
ATOM 600 O O . TRP A 1 78 ? 5.197 -7.379 -8.931 1.00 98.00 78 TRP A O 1
ATOM 610 N N . GLU A 1 79 ? 7.418 -7.504 -9.227 1.00 97.88 79 GLU A N 1
ATOM 611 C CA . GLU A 1 79 ? 7.703 -6.210 -8.604 1.00 97.88 79 GLU A CA 1
ATOM 612 C C . GLU A 1 79 ? 7.003 -5.061 -9.348 1.00 97.88 79 GLU A C 1
ATOM 614 O O . GLU A 1 79 ? 6.376 -4.202 -8.723 1.00 97.88 79 GLU A O 1
ATOM 619 N N . LEU A 1 80 ? 7.012 -5.091 -10.685 1.00 98.00 80 LEU A N 1
ATOM 620 C CA . LEU A 1 80 ? 6.291 -4.135 -11.522 1.00 98.00 80 LEU A CA 1
ATOM 621 C C . LEU A 1 80 ? 4.785 -4.167 -11.243 1.00 98.00 80 LEU A C 1
ATOM 623 O O . LEU A 1 80 ? 4.175 -3.115 -11.052 1.00 98.00 80 LEU A O 1
ATOM 627 N N . ALA A 1 81 ? 4.182 -5.358 -11.178 1.00 97.31 81 ALA A N 1
ATOM 628 C CA . ALA A 1 81 ? 2.758 -5.503 -10.890 1.00 97.31 81 ALA A CA 1
ATOM 629 C C . ALA A 1 81 ? 2.392 -4.928 -9.512 1.00 97.31 81 ALA A C 1
ATOM 631 O O . ALA A 1 81 ? 1.390 -4.220 -9.391 1.00 97.31 81 ALA A O 1
ATOM 632 N N . GLN A 1 82 ? 3.218 -5.175 -8.493 1.00 95.56 82 GLN A N 1
ATOM 633 C CA . GLN A 1 82 ? 2.998 -4.657 -7.142 1.00 95.56 82 GLN A CA 1
ATOM 634 C C . GLN A 1 82 ? 3.099 -3.125 -7.099 1.00 95.56 82 GLN A C 1
ATOM 636 O O . GLN A 1 82 ? 2.202 -2.465 -6.575 1.00 95.56 82 GLN A O 1
ATOM 641 N N . ASN A 1 83 ? 4.145 -2.545 -7.693 1.00 95.88 83 ASN A N 1
ATOM 642 C CA . ASN A 1 83 ? 4.364 -1.096 -7.662 1.00 95.88 83 ASN A CA 1
ATOM 643 C C . ASN A 1 83 ? 3.354 -0.328 -8.525 1.00 95.88 83 ASN A C 1
ATOM 645 O O . ASN A 1 83 ? 2.858 0.714 -8.098 1.00 95.88 83 ASN A O 1
ATOM 649 N N . ALA A 1 84 ? 2.979 -0.863 -9.691 1.00 95.94 84 ALA A N 1
ATOM 650 C CA . ALA A 1 84 ? 1.920 -0.282 -10.514 1.00 95.94 84 ALA A CA 1
ATOM 651 C C . ALA A 1 84 ? 0.557 -0.341 -9.807 1.00 95.94 84 ALA A C 1
ATOM 653 O O . ALA A 1 84 ? -0.198 0.628 -9.843 1.00 95.94 84 ALA A O 1
ATOM 654 N N . THR A 1 85 ? 0.256 -1.451 -9.125 1.00 94.00 85 THR A N 1
ATOM 655 C CA . THR A 1 85 ? -0.978 -1.589 -8.339 1.00 94.00 85 THR A CA 1
ATOM 656 C C . THR A 1 85 ? -1.029 -0.565 -7.212 1.00 94.00 85 THR A C 1
ATOM 658 O O . THR A 1 85 ? -2.041 0.117 -7.073 1.00 94.00 85 THR A O 1
ATOM 661 N N . ASN A 1 86 ? 0.062 -0.408 -6.456 1.00 90.69 86 ASN A N 1
ATOM 662 C CA . ASN A 1 86 ? 0.138 0.600 -5.399 1.00 90.69 86 ASN A CA 1
ATOM 663 C C . ASN A 1 86 ? -0.075 2.007 -5.972 1.00 90.69 86 ASN A C 1
ATOM 665 O O . ASN A 1 86 ? -0.913 2.738 -5.473 1.00 90.69 86 ASN A O 1
ATOM 669 N N . LEU A 1 87 ? 0.579 2.350 -7.087 1.00 91.44 87 LEU A N 1
ATOM 670 C CA . LEU A 1 87 ? 0.425 3.660 -7.724 1.00 91.44 87 LEU A CA 1
ATOM 671 C C . LEU A 1 87 ? -1.011 3.962 -8.203 1.00 91.44 87 LEU A C 1
ATOM 673 O O . LEU A 1 87 ? -1.404 5.124 -8.223 1.00 91.44 87 LEU A O 1
ATOM 677 N N . ILE A 1 88 ? -1.769 2.949 -8.641 1.00 89.56 88 ILE A N 1
ATOM 678 C CA . ILE A 1 88 ? -3.130 3.124 -9.187 1.00 89.56 88 ILE A CA 1
ATOM 679 C C . ILE A 1 88 ? -4.201 3.112 -8.090 1.00 89.56 88 ILE A C 1
ATOM 681 O O . ILE A 1 88 ? -5.231 3.767 -8.242 1.00 89.56 88 ILE A O 1
ATOM 685 N N . LEU A 1 89 ? -4.004 2.311 -7.039 1.00 84.62 89 LEU A N 1
ATOM 686 C CA . LEU A 1 89 ? -4.996 2.101 -5.980 1.00 84.62 89 LEU A CA 1
ATOM 687 C C . LEU A 1 89 ? -4.788 2.999 -4.750 1.00 84.62 89 LEU A C 1
ATOM 689 O O . LEU A 1 89 ? -5.625 2.958 -3.845 1.00 84.62 89 LEU A O 1
ATOM 693 N N . ASP A 1 90 ? -3.701 3.770 -4.718 1.00 70.00 90 ASP A N 1
ATOM 694 C CA . ASP A 1 90 ? -3.417 4.800 -3.709 1.00 70.00 90 ASP A CA 1
ATOM 695 C C . ASP A 1 90 ? -4.112 6.140 -3.981 1.00 70.00 90 ASP A C 1
ATOM 697 O O . ASP A 1 90 ? -4.413 6.819 -2.968 1.00 70.00 90 ASP A O 1
#

Solvent-accessible surface area (backbone atoms only — not comparable to full-atom values): 5234 Å² total; per-residue (Å²): 117,70,42,42,78,70,68,48,43,58,68,38,48,52,49,46,70,51,81,87,89,76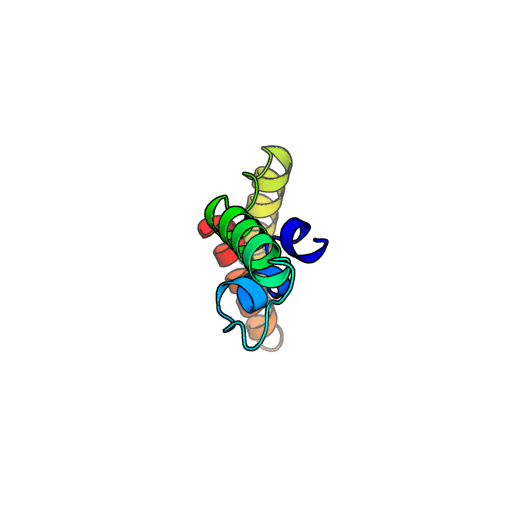,58,93,82,52,55,56,61,52,51,28,51,54,27,39,50,51,60,73,67,50,63,78,75,74,50,74,66,57,49,51,49,51,55,47,52,40,50,51,36,50,54,50,44,74,74,43,53,86,89,48,35,67,58,40,50,49,51,33,52,53,50,46,47,50,71,72,77,99

Sequence (90 aa):
RHDAARRSPSTSRMVCEGVVLQDRDGWAARLKEADCALLAAGPAPLTEQELAFARYFVTDLMDDLMDARPDEKAFIAWELAQNATNLILD

Radius of gyration: 18.89 Å; Cα contacts (8 Å, |Δi|>4): 54; chains: 1; bounding box: 35×32×52 Å

Foldseek 3Di:
DVCVQVQHLPVLVCLLPDDDPDDPPCPSVVSNVVSVVSVVVGHDDDDPVRLVVLVVVLVVLVVCLVVDDPVCNVVSVVVSVVSVCVSVVD

Secondary structure (DSSP, 8-state):
-HHHHTT--HHHHHHHHSPPS--SSSHHHHHHHHHHHHHHH-SPPPPHHHHHHHHHHHHHHHHHHHH--TTTHHHHHHHHHHHHHHHHH-